Protein AF-A0A349SRN7-F1 (afdb_monomer_lite)

pLDDT: mean 81.44, std 11.4, range [45.0, 93.0]

Structure (mmCIF, N/CA/C/O backbone):
data_AF-A0A349SRN7-F1
#
_entry.id   AF-A0A349SRN7-F1
#
loop_
_atom_site.group_PDB
_atom_site.id
_atom_site.type_symbol
_atom_site.label_atom_id
_atom_site.label_alt_id
_atom_site.label_comp_id
_atom_site.label_asym_id
_atom_site.label_entity_id
_atom_site.label_seq_id
_atom_site.pdbx_PDB_ins_code
_atom_site.Cartn_x
_atom_site.Cartn_y
_atom_site.Cartn_z
_atom_site.occupancy
_atom_site.B_iso_or_equiv
_atom_site.auth_seq_id
_atom_site.auth_comp_id
_atom_site.auth_asym_id
_atom_site.auth_atom_id
_atom_site.pdbx_PDB_model_num
ATOM 1 N N . ARG A 1 1 ? -0.230 7.493 -15.188 1.00 52.59 1 ARG A N 1
ATOM 2 C CA . ARG A 1 1 ? 1.221 7.792 -15.319 1.00 52.59 1 ARG A CA 1
ATOM 3 C C . ARG A 1 1 ? 1.932 6.468 -15.534 1.00 52.59 1 ARG A C 1
ATOM 5 O O . ARG A 1 1 ? 1.665 5.558 -14.763 1.00 52.59 1 ARG A O 1
ATOM 12 N N . TRP A 1 2 ? 2.779 6.341 -16.552 1.00 54.12 2 TRP A N 1
ATOM 13 C CA . TRP A 1 2 ? 3.621 5.151 -16.699 1.00 54.12 2 TRP A CA 1
ATOM 14 C C . TRP A 1 2 ? 4.753 5.213 -15.672 1.00 54.12 2 TRP A C 1
ATOM 16 O O . TRP A 1 2 ? 5.370 6.265 -15.496 1.00 54.12 2 TRP A O 1
ATOM 26 N N . LEU A 1 3 ? 4.969 4.124 -14.933 1.00 62.94 3 LEU A N 1
ATOM 27 C CA . LEU A 1 3 ? 6.070 4.036 -13.979 1.00 62.94 3 LEU A CA 1
ATOM 28 C C . LEU A 1 3 ? 7.347 3.791 -14.790 1.00 62.94 3 LEU A C 1
ATOM 30 O O . LEU A 1 3 ? 7.515 2.734 -15.397 1.00 62.94 3 LEU A O 1
ATOM 34 N N . GLY A 1 4 ? 8.234 4.786 -14.840 1.00 61.75 4 GLY A N 1
ATOM 35 C CA . GLY A 1 4 ? 9.558 4.609 -15.434 1.00 61.75 4 GLY A CA 1
ATOM 36 C C . GLY A 1 4 ? 10.265 3.425 -14.768 1.00 61.75 4 GLY A C 1
ATOM 37 O O . GLY A 1 4 ? 10.339 3.367 -13.543 1.00 61.75 4 GLY A O 1
ATOM 38 N N . GLY A 1 5 ? 10.725 2.460 -15.568 1.00 70.50 5 GLY A N 1
ATOM 39 C CA . GLY A 1 5 ? 11.379 1.240 -15.078 1.00 70.50 5 GLY A CA 1
ATOM 40 C C . GLY A 1 5 ? 10.485 -0.000 -14.930 1.00 70.50 5 GLY A C 1
ATOM 41 O O . GLY A 1 5 ? 10.930 -0.988 -14.354 1.00 70.50 5 GLY A O 1
ATOM 42 N N . MET A 1 6 ? 9.253 -0.001 -15.460 1.00 63.59 6 MET A N 1
ATOM 43 C CA . MET A 1 6 ? 8.354 -1.175 -15.427 1.00 63.59 6 MET A CA 1
ATOM 44 C C . MET A 1 6 ? 8.961 -2.456 -16.032 1.00 63.59 6 MET A C 1
ATOM 46 O O . MET A 1 6 ? 8.738 -3.538 -15.496 1.00 63.59 6 MET A O 1
ATOM 50 N N . LEU A 1 7 ? 9.754 -2.343 -17.104 1.00 66.25 7 LEU A N 1
ATOM 51 C CA . LEU A 1 7 ? 10.408 -3.489 -17.755 1.00 66.25 7 LEU A CA 1
ATOM 52 C C . LEU A 1 7 ? 11.738 -3.878 -17.095 1.00 66.25 7 LEU A C 1
ATOM 54 O O . LEU A 1 7 ? 12.094 -5.052 -17.064 1.00 66.25 7 LEU A O 1
ATOM 58 N N . THR A 1 8 ? 12.468 -2.912 -16.535 1.00 71.81 8 THR A N 1
ATOM 59 C CA . THR A 1 8 ? 13.773 -3.158 -15.903 1.00 71.81 8 THR A CA 1
ATOM 60 C C . THR A 1 8 ? 13.653 -3.595 -14.444 1.00 71.81 8 THR A C 1
ATOM 62 O O . THR A 1 8 ? 14.565 -4.237 -13.929 1.00 71.81 8 THR A O 1
ATOM 65 N N . ASN A 1 9 ? 12.525 -3.317 -13.778 1.00 74.75 9 ASN A N 1
ATOM 66 C CA . ASN A 1 9 ? 12.269 -3.711 -12.393 1.00 74.75 9 ASN A CA 1
ATOM 67 C C . ASN A 1 9 ? 11.076 -4.677 -12.233 1.00 74.75 9 ASN A C 1
ATOM 69 O O . ASN A 1 9 ? 10.152 -4.464 -11.442 1.00 74.75 9 ASN A O 1
ATOM 73 N N . TRP A 1 10 ? 11.116 -5.793 -12.960 1.00 78.94 10 TRP A N 1
ATOM 74 C CA . TRP A 1 10 ? 10.072 -6.821 -12.909 1.00 78.94 10 TRP A CA 1
ATOM 75 C C . TRP A 1 10 ? 9.915 -7.483 -11.529 1.00 78.94 10 TRP A C 1
ATOM 77 O O . TRP A 1 10 ? 8.810 -7.850 -11.126 1.00 78.94 10 TRP A O 1
ATOM 87 N N . LYS A 1 11 ? 11.005 -7.603 -10.757 1.00 82.94 11 LYS A N 1
ATOM 88 C CA . LYS A 1 11 ? 10.975 -8.185 -9.404 1.00 82.94 11 LYS A CA 1
ATOM 89 C C . LYS A 1 11 ? 10.100 -7.356 -8.461 1.00 82.94 11 LYS A C 1
ATOM 91 O O . LYS A 1 11 ? 9.268 -7.923 -7.753 1.00 82.94 11 LYS A O 1
ATOM 96 N N . THR A 1 12 ? 10.254 -6.031 -8.471 1.00 83.38 12 THR A N 1
ATOM 97 C CA . THR A 1 12 ? 9.421 -5.136 -7.658 1.00 83.38 12 THR A CA 1
ATOM 98 C C . THR A 1 12 ? 7.986 -5.103 -8.170 1.00 83.38 12 THR A C 1
ATOM 100 O O . THR A 1 12 ? 7.075 -5.192 -7.355 1.00 83.38 12 THR A O 1
ATOM 103 N N . ILE A 1 13 ? 7.768 -5.076 -9.491 1.00 83.19 13 ILE A N 1
ATOM 104 C CA . ILE A 1 13 ? 6.419 -5.136 -10.085 1.00 83.19 13 ILE A CA 1
ATOM 105 C C . ILE A 1 13 ? 5.677 -6.389 -9.602 1.00 83.19 13 ILE A C 1
ATOM 107 O O . ILE A 1 13 ? 4.564 -6.290 -9.091 1.00 83.19 13 ILE A O 1
ATOM 111 N N . ARG A 1 14 ? 6.317 -7.565 -9.666 1.00 83.94 14 ARG A N 1
ATOM 112 C CA . ARG A 1 14 ? 5.743 -8.828 -9.176 1.00 83.94 14 ARG A CA 1
ATOM 113 C C . ARG A 1 14 ? 5.412 -8.772 -7.684 1.00 83.94 14 ARG A C 1
ATOM 115 O O . ARG A 1 14 ? 4.374 -9.281 -7.265 1.00 83.94 14 ARG A O 1
ATOM 122 N N . GLN A 1 15 ? 6.270 -8.147 -6.878 1.00 88.12 15 GLN A N 1
ATOM 123 C CA . GLN A 1 15 ? 6.014 -7.961 -5.450 1.00 88.12 15 GLN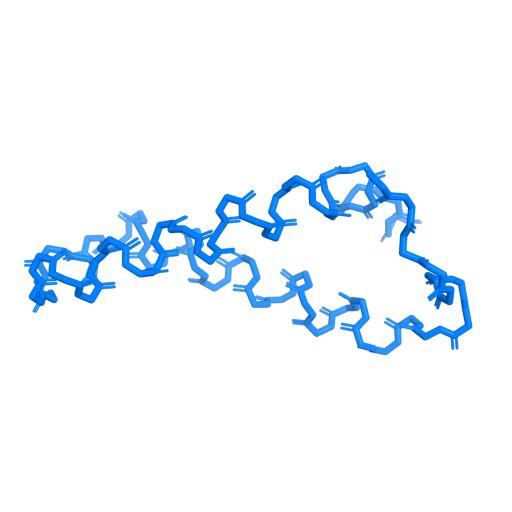 A CA 1
ATOM 124 C C . GLN A 1 15 ? 4.814 -7.037 -5.206 1.00 88.12 15 GLN A C 1
ATOM 126 O O . GLN A 1 15 ? 3.979 -7.339 -4.355 1.00 88.12 15 GLN A O 1
ATOM 131 N N . SER A 1 16 ? 4.677 -5.961 -5.983 1.00 87.31 16 SER A N 1
ATOM 132 C CA . SER A 1 16 ? 3.519 -5.068 -5.920 1.00 87.31 16 SER A CA 1
ATOM 133 C C . SER A 1 16 ? 2.227 -5.750 -6.388 1.00 87.31 16 SER A C 1
ATOM 135 O O . SER A 1 16 ? 1.191 -5.549 -5.763 1.00 87.31 16 SER A O 1
ATOM 137 N N . ILE A 1 17 ? 2.279 -6.620 -7.405 1.00 86.88 17 ILE A N 1
ATOM 138 C CA . ILE A 1 17 ? 1.135 -7.451 -7.830 1.00 86.88 17 ILE A CA 1
ATOM 139 C C . ILE A 1 17 ? 0.726 -8.419 -6.712 1.00 86.88 17 ILE A C 1
ATOM 141 O O . ILE A 1 17 ? -0.456 -8.547 -6.402 1.00 86.88 17 ILE A O 1
ATOM 145 N N . ARG A 1 18 ? 1.692 -9.083 -6.063 1.00 89.69 18 ARG A N 1
ATOM 146 C CA . ARG A 1 18 ? 1.409 -9.960 -4.916 1.00 89.69 18 ARG A CA 1
ATOM 147 C C . ARG A 1 18 ? 0.769 -9.184 -3.765 1.00 89.69 18 ARG A C 1
ATOM 149 O O . ARG A 1 18 ? -0.169 -9.681 -3.154 1.00 89.69 18 ARG A O 1
ATOM 156 N N . ARG A 1 19 ? 1.255 -7.970 -3.494 1.00 90.75 19 ARG A N 1
ATOM 157 C CA . ARG A 1 19 ? 0.697 -7.080 -2.471 1.00 90.75 19 ARG A CA 1
ATOM 158 C C . ARG A 1 19 ? -0.740 -6.670 -2.791 1.00 90.75 19 ARG A C 1
ATOM 160 O O . ARG A 1 19 ? -1.562 -6.648 -1.887 1.00 90.75 19 ARG A O 1
ATOM 167 N N . LEU A 1 20 ? -1.037 -6.386 -4.058 1.00 90.12 20 LEU A N 1
ATOM 168 C CA . LEU A 1 20 ? -2.393 -6.071 -4.498 1.00 90.12 20 LEU A CA 1
ATOM 169 C C . LEU A 1 20 ? -3.351 -7.246 -4.249 1.00 90.12 20 LEU A C 1
ATOM 171 O O . LEU A 1 20 ? -4.392 -7.045 -3.638 1.00 90.12 20 LEU A O 1
ATOM 175 N N . LYS A 1 21 ? -2.965 -8.471 -4.635 1.00 89.06 21 LYS A N 1
ATOM 176 C CA . LYS A 1 21 ? -3.776 -9.677 -4.382 1.00 89.06 21 LYS A CA 1
ATOM 177 C C . LYS A 1 21 ? -4.015 -9.926 -2.892 1.00 89.06 21 LYS A C 1
ATOM 179 O O . LYS A 1 21 ? -5.113 -10.280 -2.499 1.00 89.06 21 LYS 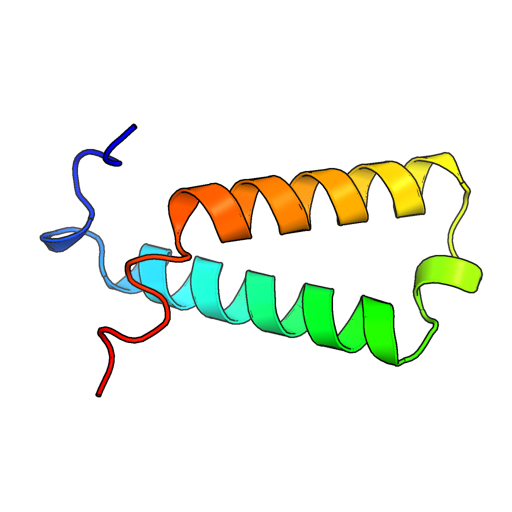A O 1
ATOM 184 N N . ASP A 1 22 ? -2.994 -9.726 -2.063 1.00 90.88 22 ASP A N 1
ATOM 185 C CA . ASP A 1 22 ? -3.103 -9.852 -0.604 1.00 90.88 22 ASP A CA 1
ATOM 186 C C . ASP A 1 22 ? -4.128 -8.862 -0.016 1.00 90.88 22 ASP A C 1
ATOM 188 O O . ASP A 1 22 ? -4.956 -9.240 0.809 1.00 90.88 22 ASP A O 1
ATOM 192 N N . LEU A 1 23 ? -4.130 -7.610 -0.493 1.00 90.69 23 LEU A N 1
ATOM 193 C CA . LEU A 1 23 ? -5.120 -6.602 -0.098 1.00 90.69 23 LEU A CA 1
ATOM 194 C C . LEU A 1 23 ? -6.536 -6.937 -0.596 1.00 90.69 23 LEU A C 1
ATOM 196 O O . LEU A 1 23 ? -7.482 -6.775 0.171 1.00 90.69 23 LEU A O 1
ATOM 200 N N . GLU A 1 24 ? -6.684 -7.432 -1.832 1.00 88.88 24 GLU A N 1
ATOM 201 C CA . GLU A 1 24 ? -7.970 -7.911 -2.373 1.00 88.88 24 GLU A CA 1
ATOM 202 C C . GLU A 1 24 ? -8.533 -9.053 -1.503 1.00 88.88 24 GLU A C 1
ATOM 204 O O . GLU A 1 24 ? -9.692 -8.997 -1.089 1.00 88.88 24 GLU A O 1
ATOM 209 N N . THR A 1 25 ? -7.705 -10.044 -1.147 1.00 90.88 25 THR A N 1
ATOM 210 C CA . THR A 1 25 ? -8.109 -11.154 -0.270 1.00 90.88 25 THR A CA 1
ATOM 211 C C . THR A 1 25 ? -8.506 -10.661 1.118 1.00 90.88 25 THR A C 1
ATOM 213 O O . THR A 1 25 ? -9.559 -11.040 1.617 1.00 90.88 25 THR A O 1
ATOM 216 N N . GLN A 1 26 ? -7.713 -9.783 1.742 1.00 88.19 26 GLN A N 1
ATOM 217 C CA . GLN A 1 26 ? -8.037 -9.222 3.063 1.00 88.19 26 GLN A CA 1
ATOM 218 C C . GLN A 1 26 ? -9.341 -8.414 3.051 1.00 88.19 26 GLN A C 1
ATOM 220 O O . GLN A 1 26 ? -10.082 -8.425 4.037 1.00 88.19 26 GLN A O 1
ATOM 225 N N . SER A 1 27 ? -9.625 -7.722 1.944 1.00 86.06 27 SER A N 1
ATOM 226 C CA . SER A 1 27 ? -10.886 -7.009 1.758 1.00 86.06 27 SER A CA 1
ATOM 227 C C . SE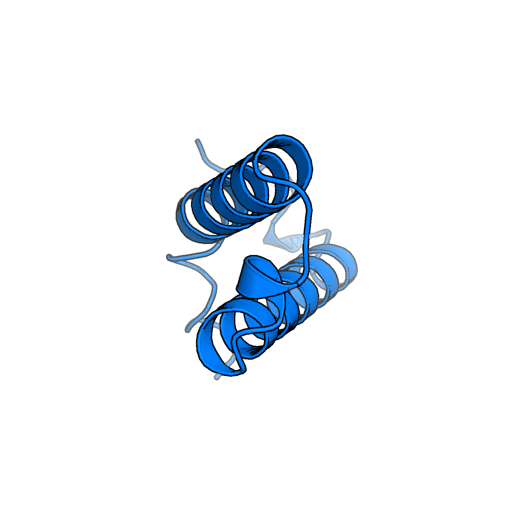R A 1 27 ? -12.073 -7.966 1.609 1.00 86.06 27 SER A C 1
ATOM 229 O O . SER A 1 27 ? -13.144 -7.658 2.120 1.00 86.06 27 SER A O 1
ATOM 231 N N . GLN A 1 28 ? -11.906 -9.104 0.924 1.00 87.12 28 GLN A N 1
ATOM 232 C CA . GLN A 1 28 ? -12.965 -10.110 0.740 1.00 87.12 28 GLN A CA 1
ATOM 233 C C . GLN A 1 28 ? -13.214 -10.953 1.997 1.00 87.12 28 GLN A C 1
ATOM 235 O O . GLN A 1 28 ? -14.355 -11.293 2.288 1.00 87.12 28 GLN A O 1
ATOM 240 N N . ASP A 1 29 ? -12.165 -11.249 2.763 1.00 88.62 29 ASP A N 1
ATOM 241 C CA . ASP A 1 29 ? -12.223 -12.032 4.006 1.00 88.62 29 ASP A CA 1
ATOM 242 C C . ASP A 1 29 ? -12.800 -11.233 5.198 1.00 88.62 29 ASP A C 1
ATOM 244 O O . ASP A 1 29 ? -12.865 -11.717 6.326 1.00 88.62 29 ASP A O 1
ATOM 248 N N . GLY A 1 30 ? -13.185 -9.965 4.992 1.00 82.75 30 GLY A N 1
ATOM 249 C CA . GLY A 1 30 ? -13.715 -9.106 6.059 1.00 82.75 30 GLY A CA 1
ATOM 250 C C . GLY A 1 30 ? -12.663 -8.705 7.100 1.00 82.75 30 GLY A C 1
ATOM 251 O O . GLY A 1 30 ? -12.992 -8.215 8.180 1.00 82.75 30 GLY A O 1
ATOM 252 N N . THR A 1 31 ? -11.368 -8.868 6.797 1.00 83.19 31 THR A N 1
ATOM 253 C CA . THR A 1 31 ? -10.285 -8.420 7.690 1.00 83.19 31 THR A CA 1
ATOM 254 C C . THR A 1 31 ? -10.345 -6.906 7.909 1.00 83.19 31 THR A C 1
ATOM 256 O O . THR A 1 31 ? -9.985 -6.420 8.980 1.00 83.19 31 THR A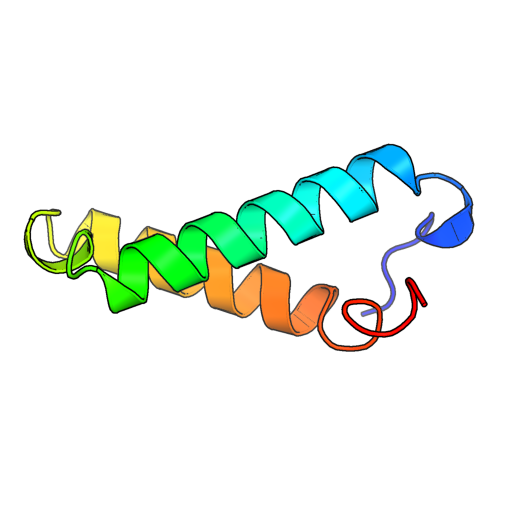 O 1
ATOM 259 N N . PHE A 1 32 ? -10.854 -6.152 6.930 1.00 82.44 32 PHE A N 1
ATOM 260 C CA . PHE A 1 32 ? -10.998 -4.699 7.035 1.00 82.44 32 PHE A CA 1
ATOM 261 C C . PHE A 1 32 ? -12.027 -4.278 8.092 1.00 82.44 32 PHE A C 1
ATOM 263 O O . PHE A 1 32 ? -11.854 -3.218 8.690 1.00 82.44 32 PHE A O 1
ATOM 270 N N . ASP A 1 33 ? -13.017 -5.121 8.397 1.00 80.69 33 ASP A N 1
ATOM 271 C CA . ASP A 1 33 ? -14.028 -4.838 9.426 1.00 80.69 33 ASP A CA 1
ATOM 272 C C . ASP A 1 33 ? -13.466 -4.959 10.849 1.00 80.69 33 ASP A C 1
ATOM 274 O O . ASP A 1 33 ? -14.004 -4.385 11.794 1.00 80.69 33 ASP A O 1
ATOM 278 N N . LYS A 1 34 ? -12.347 -5.679 11.006 1.00 87.12 34 LYS A N 1
ATOM 279 C CA . LYS A 1 34 ? -11.612 -5.805 12.274 1.00 87.12 34 LYS A CA 1
ATOM 280 C C . LYS A 1 34 ? -10.609 -4.667 12.494 1.00 87.12 34 LYS A C 1
ATOM 282 O O . LYS A 1 34 ? -10.041 -4.564 13.579 1.00 87.12 34 LYS A O 1
ATOM 287 N N . LEU A 1 35 ? -10.365 -3.836 11.478 1.00 86.88 35 LEU A N 1
ATOM 288 C CA . LEU A 1 35 ? -9.441 -2.705 11.542 1.00 86.88 35 LEU A CA 1
ATOM 289 C C . LEU A 1 35 ? -10.154 -1.425 11.978 1.00 86.88 35 LEU A C 1
ATOM 291 O O . LEU A 1 35 ? -11.367 -1.263 11.839 1.00 86.88 35 LEU A O 1
ATOM 295 N N . THR A 1 36 ? -9.386 -0.452 12.466 1.00 91.38 36 THR A N 1
ATOM 296 C CA . THR A 1 36 ? -9.948 0.877 12.717 1.00 91.38 36 THR A CA 1
ATOM 297 C C . THR A 1 36 ? -10.350 1.544 11.397 1.00 91.38 36 THR A C 1
ATOM 299 O O . THR A 1 36 ? -9.707 1.347 10.364 1.00 91.38 36 THR A O 1
ATOM 302 N N . LYS A 1 37 ? -11.370 2.418 11.416 1.00 88.56 37 LYS A N 1
ATOM 303 C CA . LYS A 1 37 ? -11.842 3.142 10.212 1.00 88.56 37 LYS A CA 1
ATOM 304 C C . LYS A 1 37 ? -10.710 3.837 9.444 1.00 88.56 37 LYS A C 1
ATOM 306 O O . LYS A 1 37 ? -10.739 3.914 8.219 1.00 88.56 37 LYS A O 1
ATOM 311 N N . LYS A 1 38 ? -9.701 4.341 10.164 1.00 91.25 38 LYS A N 1
ATOM 312 C CA . LYS A 1 38 ? -8.520 4.981 9.575 1.00 91.25 38 LYS A CA 1
ATOM 313 C C . LYS A 1 38 ? -7.633 3.972 8.845 1.00 91.25 38 LYS A C 1
ATOM 315 O O . LYS A 1 38 ? -7.187 4.255 7.739 1.00 91.25 38 LYS A O 1
ATOM 320 N N . GLU A 1 39 ? -7.367 2.821 9.451 1.00 90.19 39 GLU A N 1
ATOM 321 C CA . GLU A 1 39 ? -6.538 1.772 8.853 1.00 90.19 39 GLU A CA 1
ATOM 322 C C . GLU A 1 39 ? -7.221 1.134 7.649 1.00 90.19 39 GLU A C 1
ATOM 324 O O . GLU A 1 39 ? -6.584 1.013 6.604 1.00 90.19 39 GLU A O 1
ATOM 329 N N . ALA A 1 40 ? -8.517 0.830 7.754 1.00 89.81 40 ALA A N 1
ATOM 330 C CA . ALA A 1 40 ? -9.319 0.356 6.630 1.00 89.81 40 ALA A CA 1
ATOM 331 C C . ALA A 1 40 ? -9.247 1.347 5.454 1.00 89.81 40 ALA A C 1
ATOM 333 O O . ALA A 1 40 ? -8.876 0.966 4.347 1.00 89.81 40 ALA A O 1
ATOM 334 N N . LEU A 1 41 ? -9.450 2.647 5.711 1.00 91.31 41 LEU A N 1
ATOM 335 C CA . LEU A 1 41 ? -9.339 3.688 4.684 1.00 91.31 41 LEU A CA 1
ATOM 336 C C . LEU A 1 41 ? -7.941 3.752 4.045 1.00 91.31 41 LEU A C 1
ATOM 338 O O . LEU A 1 41 ? -7.818 3.944 2.834 1.00 91.31 41 LEU A O 1
ATOM 342 N N . MET A 1 42 ? -6.876 3.609 4.839 1.00 91.94 42 MET A N 1
ATOM 343 C CA . MET A 1 42 ? -5.506 3.593 4.317 1.00 91.94 42 MET A CA 1
ATOM 344 C C . MET A 1 42 ? -5.257 2.378 3.419 1.00 91.94 42 MET A C 1
ATOM 346 O O . MET A 1 42 ? -4.623 2.526 2.375 1.00 91.94 42 MET A O 1
ATOM 350 N N . ARG A 1 43 ? -5.786 1.205 3.786 1.00 90.31 43 ARG A N 1
ATOM 351 C CA . ARG A 1 43 ? -5.682 -0.025 2.989 1.00 90.31 43 ARG A CA 1
ATOM 352 C C . ARG A 1 43 ? -6.463 0.071 1.683 1.00 90.31 43 ARG A C 1
ATOM 354 O O . ARG A 1 43 ? -5.906 -0.256 0.639 1.00 90.31 43 ARG A O 1
ATOM 361 N N . THR A 1 44 ? -7.681 0.611 1.707 1.00 89.81 44 THR A N 1
ATOM 362 C CA . THR A 1 44 ? -8.470 0.866 0.491 1.00 89.81 44 THR A CA 1
ATOM 363 C C . THR A 1 44 ? -7.739 1.815 -0.459 1.00 89.81 44 THR A C 1
ATOM 365 O O . THR A 1 44 ? -7.604 1.525 -1.644 1.00 89.81 44 THR A O 1
ATOM 368 N N . ARG A 1 45 ? -7.165 2.912 0.054 1.00 93.00 45 ARG A N 1
ATOM 369 C CA . ARG A 1 45 ? -6.377 3.851 -0.767 1.00 93.00 45 ARG A CA 1
ATOM 370 C C . ARG A 1 45 ? -5.121 3.212 -1.361 1.00 93.00 45 ARG A C 1
ATOM 372 O O . ARG A 1 45 ? -4.752 3.524 -2.493 1.00 93.00 45 ARG A O 1
ATOM 379 N N . GLU A 1 46 ? -4.439 2.358 -0.597 1.00 90.94 46 GLU A N 1
ATOM 380 C CA . GLU A 1 46 ? -3.271 1.603 -1.066 1.00 90.94 46 GLU A CA 1
ATOM 381 C C . GLU A 1 46 ? -3.665 0.656 -2.209 1.00 90.94 46 GLU A C 1
ATOM 383 O O . GLU A 1 46 ? -3.024 0.674 -3.262 1.00 90.94 46 GLU A O 1
ATOM 388 N N . MET A 1 47 ? -4.761 -0.087 -2.034 1.00 90.75 47 MET A N 1
ATOM 389 C CA . MET A 1 47 ? -5.327 -0.993 -3.033 1.00 90.75 47 MET A CA 1
ATOM 390 C C . MET A 1 47 ? -5.679 -0.253 -4.330 1.00 90.75 47 MET A C 1
ATOM 392 O O . MET A 1 47 ? -5.138 -0.586 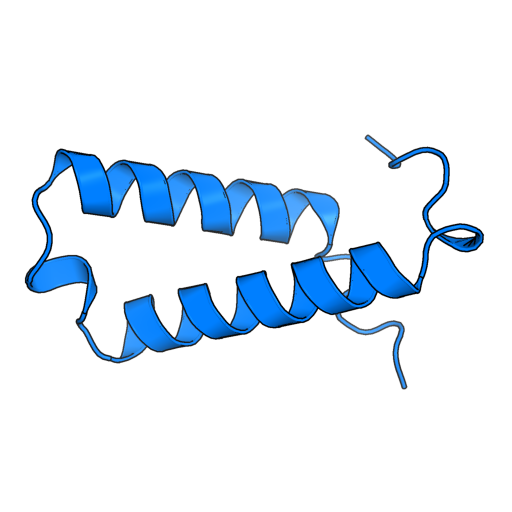-5.381 1.00 90.75 47 MET A O 1
ATOM 396 N N . GLU A 1 48 ? -6.461 0.828 -4.258 1.00 91.12 48 GLU A N 1
ATOM 397 C CA . GLU A 1 48 ? -6.843 1.620 -5.437 1.00 91.12 48 GLU A CA 1
ATOM 398 C C . GLU A 1 48 ? -5.6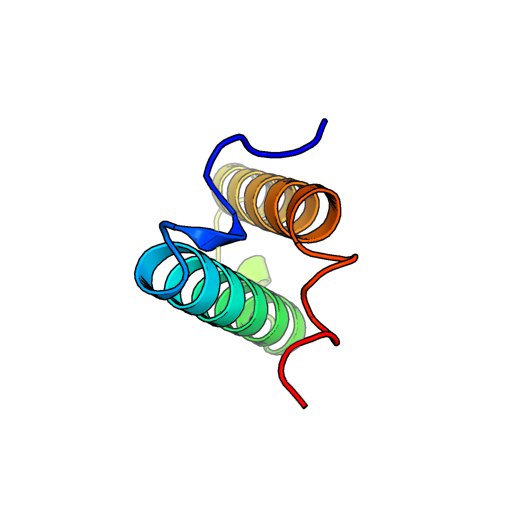38 2.237 -6.166 1.00 91.12 48 GLU A C 1
ATOM 400 O O . GLU A 1 48 ? -5.659 2.455 -7.381 1.00 91.12 48 GLU A O 1
ATOM 405 N N . LYS A 1 49 ? -4.586 2.614 -5.429 1.00 90.06 49 LYS A N 1
ATOM 406 C CA . LYS A 1 49 ? -3.361 3.163 -6.024 1.00 90.06 49 LYS A CA 1
ATOM 407 C C . LYS A 1 49 ? -2.606 2.080 -6.788 1.00 90.06 49 LYS A C 1
ATOM 409 O O . LYS A 1 49 ? -2.094 2.351 -7.879 1.00 90.06 49 LYS A O 1
ATOM 414 N N . LEU A 1 50 ? -2.522 0.881 -6.214 1.00 88.00 50 LEU A N 1
ATOM 415 C CA . LEU A 1 50 ? -1.901 -0.273 -6.851 1.00 88.00 50 LEU A CA 1
ATOM 416 C C . LEU A 1 50 ? -2.707 -0.719 -8.075 1.00 88.00 50 LEU A C 1
ATOM 418 O O . LEU A 1 50 ? -2.106 -0.872 -9.132 1.00 88.00 50 LEU A O 1
ATOM 422 N N . GLU A 1 51 ? -4.035 -0.804 -7.994 1.00 87.56 51 GLU A N 1
ATOM 423 C CA . GLU A 1 51 ? -4.918 -1.085 -9.138 1.00 87.56 51 GLU A CA 1
ATOM 424 C C . GLU A 1 51 ? -4.732 -0.084 -10.275 1.00 87.56 51 GLU A C 1
ATOM 426 O O . GLU A 1 51 ? -4.506 -0.472 -11.416 1.00 87.56 51 GLU A O 1
ATOM 431 N N . ARG A 1 52 ? -4.739 1.219 -9.979 1.00 85.88 52 ARG A N 1
ATOM 432 C CA . ARG A 1 52 ? -4.536 2.251 -11.008 1.00 85.88 52 ARG A CA 1
ATOM 433 C C . ARG A 1 52 ? -3.159 2.185 -11.668 1.00 85.88 52 ARG A C 1
ATOM 435 O O . ARG A 1 52 ? -3.011 2.598 -12.816 1.00 85.88 52 ARG A O 1
ATOM 442 N N . SER A 1 53 ? -2.146 1.716 -10.941 1.00 81.56 53 SER A N 1
ATOM 443 C CA . SER A 1 53 ? -0.760 1.664 -11.426 1.00 81.56 53 SER A CA 1
ATOM 444 C C . SER A 1 53 ? -0.422 0.350 -12.132 1.00 81.56 53 SER A C 1
ATOM 446 O O . SER A 1 53 ? 0.419 0.342 -13.028 1.00 81.56 53 SER A O 1
ATOM 448 N N . LEU A 1 54 ? -1.050 -0.750 -11.714 1.00 81.56 54 LEU A N 1
ATOM 449 C CA . LEU A 1 54 ? -0.748 -2.113 -12.149 1.00 81.56 54 LEU A CA 1
ATOM 450 C C . LEU A 1 54 ? -1.874 -2.745 -12.961 1.00 81.56 54 LEU A C 1
ATOM 452 O O . LEU A 1 54 ? -1.635 -3.789 -13.545 1.00 81.56 54 LEU A O 1
ATOM 456 N N . GLY A 1 55 ? -3.064 -2.149 -13.042 1.00 74.56 55 GLY A N 1
ATOM 457 C CA . GLY A 1 55 ? -4.234 -2.742 -13.698 1.00 74.56 55 GLY A CA 1
ATOM 458 C C . GLY A 1 55 ? -3.979 -3.152 -15.148 1.00 74.56 55 GLY A C 1
ATOM 459 O O . GLY A 1 55 ? -4.390 -4.227 -15.552 1.00 74.56 55 GLY A O 1
ATOM 460 N N . GLY A 1 56 ? -3.201 -2.367 -15.900 1.00 74.88 56 GLY A N 1
ATOM 461 C CA . GLY A 1 56 ? -2.819 -2.721 -17.275 1.00 74.88 56 GLY A CA 1
ATOM 462 C C . GLY A 1 56 ? -1.719 -3.787 -17.399 1.00 74.88 56 GLY A C 1
ATOM 463 O O . GLY A 1 56 ? -1.507 -4.306 -18.485 1.00 74.88 56 GLY A O 1
ATOM 464 N N . ILE A 1 57 ? -1.000 -4.102 -16.316 1.00 74.06 57 ILE A N 1
ATOM 465 C CA . ILE A 1 57 ? 0.139 -5.048 -16.299 1.00 74.06 57 ILE A CA 1
ATOM 466 C C . ILE A 1 57 ? -0.188 -6.301 -15.467 1.00 74.06 57 ILE A C 1
ATOM 468 O O . ILE A 1 57 ? 0.483 -7.322 -15.594 1.00 74.06 57 ILE A O 1
ATOM 472 N N . LYS A 1 58 ? -1.251 -6.251 -14.653 1.00 68.69 58 LYS A N 1
ATOM 473 C CA . LYS A 1 58 ? -1.801 -7.351 -13.847 1.00 68.69 58 LYS A CA 1
ATOM 474 C C . LYS A 1 58 ? -2.007 -8.612 -14.691 1.00 68.69 58 LYS A C 1
ATOM 476 O O . LYS A 1 58 ? -1.676 -9.694 -14.214 1.00 68.69 58 LYS A O 1
ATOM 481 N N . ASP A 1 59 ? -2.440 -8.436 -15.940 1.00 66.50 59 ASP A N 1
ATOM 482 C CA . ASP A 1 59 ? -2.758 -9.520 -16.876 1.00 66.50 59 ASP A CA 1
ATOM 483 C C . ASP A 1 59 ? -1.664 -9.773 -17.937 1.00 66.50 59 ASP A C 1
ATOM 485 O O . ASP A 1 59 ? -1.786 -10.693 -18.736 1.00 66.50 59 ASP A O 1
ATOM 489 N N . MET A 1 60 ? -0.560 -9.008 -17.943 1.00 66.56 60 MET A N 1
ATOM 490 C CA . MET A 1 60 ? 0.559 -9.209 -18.890 1.00 66.56 60 MET A CA 1
ATOM 491 C C . MET A 1 60 ? 1.503 -10.360 -18.502 1.00 66.56 60 MET A C 1
ATOM 493 O O . MET A 1 60 ? 2.447 -10.648 -19.229 1.00 66.56 60 MET A O 1
ATOM 497 N N . GLY A 1 61 ? 1.306 -10.988 -17.341 1.00 57.31 61 GLY A N 1
ATOM 498 C CA . GLY A 1 61 ? 2.156 -12.067 -16.826 1.00 57.31 61 GLY A CA 1
ATOM 499 C C . GLY A 1 61 ? 1.711 -13.480 -17.212 1.00 57.31 61 GLY A C 1
ATOM 500 O O . GLY A 1 61 ? 1.920 -14.382 -16.400 1.00 57.31 61 GLY A O 1
ATOM 501 N N . GLY A 1 62 ? 1.056 -13.636 -18.369 1.00 45.00 62 GLY A N 1
ATOM 502 C CA . GLY A 1 62 ? 0.749 -14.929 -18.992 1.00 45.00 62 GLY A CA 1
ATOM 503 C C . GLY A 1 62 ? 1.936 -15.488 -19.762 1.00 45.00 62 GLY A C 1
ATOM 504 O O . GLY A 1 62 ? 2.619 -14.685 -20.435 1.00 45.00 62 GLY A O 1
#

Sequence (62 aa):
RWLGGMLTNWKTIRQSIRRLKDLETQSQDGTFDKLTKKEALMRTREMEKLERSLGGIKDMGG

Foldseek 3Di:
DADPCCPVPVVVLVVLLVVLVVLVVCVVVCVLVVDDPVVSVVSVVSNVVSCVHCVVVNPVPD

Radius of gyration: 12.94 Å; chains: 1; bounding box: 28×23×32 Å

Secondary structure (DSSP, 8-state):
---TTTTT-HHHHHHHHHHHHHHHHHHHTTGGGGS-HHHHHHHHHHHHHHHHHHTTTTT---